Protein AF-A0A7S4CRD7-F1 (afdb_monomer_lite)

Sequence (102 aa):
LSFAARGFLPLQVRKMVGFVVAVMRGRLPPDLLPRLLADDCMADVPAAPPSFAYLSDCYFDRFEKTNQLQIRPRGRQGFPRGITSPQAQHALQGFAAAIHEH

pLDDT: mean 79.07, std 18.01, range [39.94, 96.69]

InterPro domains:
  IPR001406 Pseudouridine synthase I, TruA [PTHR11142] (3-67)
  IPR020095 Pseudouridine synthase I, TruA, C-terminal [G3DSA:3.30.70.660] (1-95)
  IPR020097 Pseudouridine synthase I, TruA, alpha/beta domain [PF01416] (2-61)
  IPR020103 Pseudouridine synthase, catalytic domain superfamily [SSF55120] (2-66)

Foldseek 3Di:
DDDDDPDDDVLRVQLVVQQVVCCVVVNDPPVVVVCVVVVVDDDDGDGHDPVPDDDDDDDCPVVCVVQVHDPDDPPPDDDDPDDPDPSVVVVVVVVVVVVVVD

Secondary structure (DSSP, 8-state):
-----S---TTHHHHHHHHHHHHHTTSS-TTHHHHHHTTS----PPPPPGGG--------HHHHHHHT-------SS----S---HHHHHHHHHHHHHHHT-

Structure (mmCIF, N/CA/C/O backbone):
data_AF-A0A7S4CRD7-F1
#
_entry.id   AF-A0A7S4CRD7-F1
#
loop_
_atom_site.group_PDB
_atom_site.id
_atom_site.type_symbol
_atom_site.label_atom_id
_atom_site.label_alt_id
_atom_site.label_comp_id
_atom_site.label_asym_id
_atom_site.label_entity_id
_atom_site.label_seq_id
_atom_site.pdbx_PDB_ins_code
_atom_site.Cartn_x
_atom_site.Cartn_y
_atom_site.Cartn_z
_atom_site.occupancy
_atom_site.B_iso_or_equiv
_atom_site.auth_seq_id
_atom_site.auth_comp_id
_atom_site.auth_asym_id
_atom_site.auth_atom_id
_atom_site.pdbx_PDB_model_num
ATOM 1 N N . LEU A 1 1 ? -9.605 -2.097 -4.813 1.00 86.94 1 LEU A N 1
ATOM 2 C CA . LEU A 1 1 ? -8.680 -0.942 -4.792 1.00 86.94 1 LEU A CA 1
ATOM 3 C C . LEU A 1 1 ? -7.437 -1.313 -5.578 1.00 86.94 1 LEU A C 1
ATOM 5 O O . LEU A 1 1 ? -6.939 -2.414 -5.382 1.00 86.94 1 LEU A O 1
ATOM 9 N N . SER A 1 2 ? -6.963 -0.421 -6.439 1.00 91.38 2 SER A N 1
ATOM 10 C CA . SER A 1 2 ? -5.705 -0.553 -7.179 1.00 91.38 2 SER A CA 1
ATOM 11 C C . SER A 1 2 ? -4.820 0.652 -6.865 1.00 91.38 2 SER A C 1
ATOM 13 O O . SER A 1 2 ? -5.324 1.769 -6.759 1.00 91.38 2 SER A O 1
ATOM 15 N N . PHE A 1 3 ? -3.517 0.429 -6.716 1.00 93.25 3 PHE A N 1
ATOM 16 C CA . PHE A 1 3 ? -2.531 1.478 -6.461 1.00 93.25 3 PHE A CA 1
ATOM 17 C C . PHE A 1 3 ? -1.447 1.397 -7.532 1.00 93.25 3 PHE A C 1
ATOM 19 O O . PHE A 1 3 ? -0.948 0.310 -7.809 1.00 93.25 3 PHE A O 1
ATOM 26 N N . ALA A 1 4 ? -1.067 2.538 -8.099 1.00 93.31 4 ALA A N 1
ATOM 27 C CA . ALA A 1 4 ? 0.031 2.646 -9.051 1.00 93.31 4 ALA A CA 1
ATOM 28 C C . ALA A 1 4 ? 0.993 3.736 -8.573 1.00 93.31 4 ALA A C 1
ATOM 30 O O . ALA A 1 4 ? 0.575 4.853 -8.273 1.00 93.31 4 ALA A O 1
ATOM 31 N N . ALA A 1 5 ? 2.275 3.400 -8.474 1.00 93.88 5 ALA A N 1
ATOM 32 C CA . ALA A 1 5 ? 3.331 4.312 -8.052 1.00 93.88 5 ALA A CA 1
ATOM 33 C C . ALA A 1 5 ? 4.674 3.859 -8.636 1.00 93.88 5 ALA A C 1
ATOM 35 O O . ALA A 1 5 ? 4.808 2.735 -9.114 1.00 93.88 5 ALA A O 1
ATOM 36 N N . ARG A 1 6 ? 5.691 4.726 -8.557 1.00 91.25 6 ARG A N 1
ATOM 37 C CA . ARG A 1 6 ? 7.075 4.368 -8.922 1.00 91.25 6 ARG A CA 1
ATOM 38 C C . ARG A 1 6 ? 7.718 3.389 -7.936 1.00 91.25 6 ARG A C 1
ATOM 40 O O . ARG A 1 6 ? 8.677 2.717 -8.286 1.00 91.25 6 ARG A O 1
ATOM 47 N N . GLY A 1 7 ? 7.204 3.340 -6.713 1.00 92.56 7 GLY A N 1
ATOM 48 C CA . GLY A 1 7 ? 7.664 2.464 -5.650 1.00 92.56 7 GLY A CA 1
ATOM 49 C C . GLY A 1 7 ? 6.782 2.627 -4.420 1.00 92.56 7 GLY A C 1
ATOM 50 O O . GLY A 1 7 ? 6.035 3.601 -4.308 1.00 92.56 7 GLY A O 1
ATOM 51 N N . PHE A 1 8 ? 6.877 1.664 -3.510 1.00 93.88 8 PHE A N 1
ATOM 52 C CA . PHE A 1 8 ? 6.172 1.679 -2.235 1.00 93.88 8 PHE A CA 1
ATOM 53 C C . PHE A 1 8 ? 7.149 1.379 -1.104 1.00 93.88 8 PHE A C 1
ATOM 55 O O . PHE A 1 8 ? 8.029 0.530 -1.246 1.00 93.88 8 PHE A O 1
ATOM 62 N N . LEU A 1 9 ? 6.957 2.043 0.032 1.00 93.88 9 LEU A N 1
ATOM 63 C CA . LEU A 1 9 ? 7.634 1.692 1.275 1.00 93.88 9 LEU A CA 1
ATOM 64 C C . LEU A 1 9 ? 7.051 0.388 1.853 1.00 93.88 9 LEU A C 1
ATOM 66 O O . LEU A 1 9 ? 5.888 0.049 1.582 1.00 93.88 9 LEU A O 1
ATOM 70 N N . PRO A 1 10 ? 7.810 -0.338 2.696 1.00 92.94 10 PRO A N 1
ATOM 71 C CA . PRO A 1 10 ? 7.302 -1.513 3.391 1.00 92.94 10 PRO A CA 1
ATOM 72 C C . PRO A 1 10 ? 5.985 -1.218 4.115 1.00 92.94 10 PRO A C 1
ATOM 74 O O . PRO A 1 10 ? 5.847 -0.219 4.816 1.00 92.94 10 PRO A O 1
ATOM 77 N N . LEU A 1 11 ? 4.997 -2.098 3.931 1.00 92.62 11 LEU A N 1
ATOM 78 C CA . LEU A 1 11 ? 3.644 -1.992 4.496 1.00 92.62 11 LEU A CA 1
ATOM 79 C C . LEU A 1 11 ? 2.817 -0.769 4.060 1.00 92.62 11 LEU A C 1
ATOM 81 O O . LEU A 1 11 ? 1.650 -0.709 4.445 1.00 92.62 11 LEU A O 1
ATOM 85 N N . GLN A 1 12 ? 3.333 0.154 3.241 1.00 93.31 12 GLN A N 1
ATOM 86 C CA . GLN A 1 12 ? 2.661 1.421 2.916 1.00 93.31 12 GLN A CA 1
ATOM 87 C C . GLN A 1 12 ? 1.244 1.210 2.379 1.00 93.31 12 GLN A C 1
ATOM 89 O O . GLN A 1 12 ? 0.283 1.696 2.969 1.00 93.31 12 GLN A O 1
ATOM 94 N N . VAL A 1 13 ? 1.095 0.409 1.321 1.00 94.88 13 VAL A N 1
ATOM 95 C CA . VAL A 1 13 ? -0.218 0.107 0.725 1.00 94.88 13 VAL A CA 1
ATOM 96 C C . VAL A 1 13 ? -1.157 -0.534 1.750 1.00 94.88 13 VAL A C 1
ATOM 98 O O . VAL A 1 13 ? -2.334 -0.190 1.834 1.00 94.88 13 VAL A O 1
ATOM 101 N N . ARG A 1 14 ? -0.637 -1.438 2.585 1.00 95.00 14 ARG A N 1
ATOM 102 C CA . ARG A 1 14 ? -1.433 -2.146 3.597 1.00 95.00 14 ARG A CA 1
ATOM 103 C C . ARG A 1 14 ? -1.899 -1.211 4.714 1.00 95.00 14 ARG A C 1
ATOM 105 O O . ARG A 1 14 ? -3.038 -1.352 5.155 1.00 95.00 14 ARG A O 1
ATOM 112 N N . LYS A 1 15 ? -1.060 -0.262 5.142 1.00 94.69 15 LYS A N 1
ATOM 113 C CA . LYS A 1 15 ? -1.424 0.788 6.106 1.00 94.69 15 LYS A CA 1
ATOM 114 C C . LYS A 1 15 ? -2.421 1.777 5.507 1.00 94.69 15 LYS A C 1
ATOM 116 O O . LYS A 1 15 ? -3.392 2.109 6.172 1.00 94.69 15 LYS A O 1
ATOM 121 N N . MET A 1 16 ? -2.257 2.173 4.243 1.00 94.94 16 MET A N 1
ATOM 122 C CA . MET A 1 16 ? -3.232 3.028 3.549 1.00 94.94 16 MET A CA 1
ATOM 123 C C . MET A 1 16 ? -4.618 2.372 3.487 1.00 94.94 16 MET A C 1
ATOM 125 O O . MET A 1 16 ? -5.614 2.994 3.848 1.00 94.94 16 MET A O 1
ATOM 129 N N . VAL A 1 17 ? -4.694 1.097 3.089 1.00 95.69 17 VAL A N 1
ATOM 130 C CA . VAL A 1 17 ? -5.969 0.360 3.053 1.00 95.69 17 VAL A CA 1
ATOM 131 C C . VAL A 1 17 ? -6.559 0.201 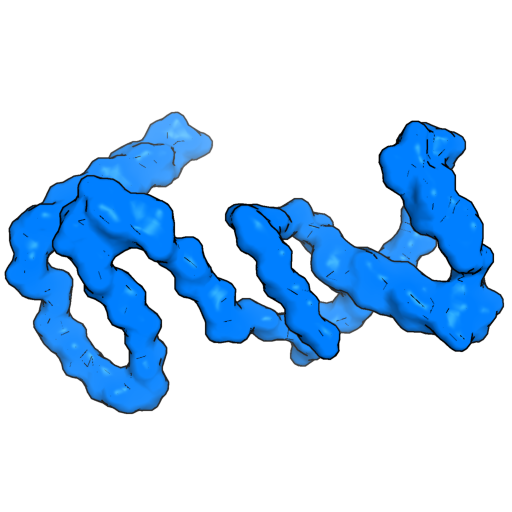4.455 1.00 95.69 17 VAL A C 1
ATOM 133 O O . VAL A 1 17 ? -7.751 0.438 4.647 1.00 95.69 17 VAL A O 1
ATOM 136 N N . GLY A 1 18 ? -5.746 -0.186 5.440 1.00 95.19 18 GLY A N 1
ATOM 137 C CA . GLY A 1 18 ? -6.223 -0.372 6.809 1.00 95.19 18 GLY A CA 1
ATOM 138 C C . GLY A 1 18 ? -6.705 0.927 7.460 1.00 95.19 18 GLY A C 1
ATOM 139 O O . GLY A 1 18 ? -7.744 0.909 8.118 1.00 95.19 18 GLY A O 1
ATOM 140 N N . PHE A 1 19 ? -6.041 2.056 7.193 1.00 95.25 19 PHE A N 1
ATOM 141 C CA . PHE A 1 19 ? -6.494 3.388 7.600 1.00 95.25 19 PHE A CA 1
ATOM 142 C C . PHE A 1 19 ? -7.897 3.691 7.072 1.00 95.25 19 PHE A C 1
ATOM 144 O O . PHE A 1 19 ? -8.800 3.985 7.851 1.00 95.25 19 PHE A O 1
ATOM 151 N N . VAL A 1 20 ? -8.099 3.564 5.755 1.00 95.12 20 VAL A N 1
ATOM 152 C CA . VAL A 1 20 ? -9.390 3.858 5.115 1.00 95.12 20 VAL A CA 1
ATOM 153 C C . VAL A 1 20 ? -10.496 2.989 5.710 1.00 95.12 20 VAL A C 1
ATOM 155 O O . VAL A 1 20 ? -11.549 3.500 6.085 1.00 95.12 20 VAL A O 1
ATOM 158 N N . VAL A 1 21 ? -10.249 1.686 5.876 1.00 95.44 21 VAL A N 1
ATOM 159 C CA . VAL A 1 21 ? -11.222 0.767 6.486 1.00 95.44 21 VAL A CA 1
ATOM 160 C C . VAL A 1 21 ? -11.526 1.148 7.938 1.00 95.44 21 VAL A C 1
ATOM 162 O O . VAL A 1 21 ? -12.681 1.072 8.358 1.00 95.44 21 VAL A O 1
ATOM 165 N N . ALA A 1 22 ? -10.523 1.561 8.713 1.00 95.88 22 ALA A N 1
ATOM 166 C CA . ALA A 1 22 ? -10.715 1.993 10.093 1.00 95.88 22 ALA A CA 1
ATOM 167 C C . ALA A 1 22 ? -11.545 3.284 10.186 1.00 95.88 22 ALA A C 1
ATOM 169 O O . ALA A 1 22 ? -12.454 3.346 11.014 1.00 95.88 22 ALA A O 1
ATOM 170 N N . VAL A 1 23 ? -11.304 4.264 9.311 1.00 95.56 23 VAL A N 1
ATOM 171 C CA . VAL A 1 23 ? -12.117 5.490 9.226 1.00 95.56 23 VAL A CA 1
ATOM 172 C C . VAL A 1 23 ? -13.556 5.164 8.829 1.00 95.56 23 VAL A C 1
ATOM 174 O O . VAL A 1 23 ? -14.488 5.572 9.516 1.00 95.56 23 VAL A O 1
ATOM 177 N N . MET A 1 24 ? -13.759 4.348 7.789 1.00 96.06 24 MET A N 1
ATOM 178 C CA . MET A 1 24 ? -15.101 3.939 7.342 1.00 96.06 24 MET A CA 1
ATOM 179 C C . MET A 1 24 ? -15.898 3.191 8.419 1.00 96.06 24 MET A C 1
ATOM 181 O O . MET A 1 24 ? -17.124 3.228 8.423 1.00 96.06 24 MET A O 1
ATOM 185 N N . ARG A 1 25 ? -15.211 2.506 9.338 1.00 96.69 25 ARG A N 1
ATOM 186 C CA . ARG A 1 25 ? -15.822 1.805 10.478 1.00 96.69 25 ARG A CA 1
ATOM 187 C C . ARG A 1 25 ? -15.984 2.686 11.722 1.00 96.69 25 ARG A C 1
ATOM 189 O O . ARG A 1 25 ? -16.335 2.158 12.775 1.00 96.69 25 ARG A O 1
ATOM 196 N N . GLY A 1 26 ? -15.673 3.980 11.637 1.00 95.50 26 GLY A N 1
ATOM 197 C CA . GLY A 1 26 ? -15.722 4.907 12.770 1.00 95.50 26 GLY A CA 1
ATOM 198 C C . GLY A 1 26 ? -14.693 4.606 13.866 1.00 95.50 26 GLY A C 1
ATOM 199 O O . GLY A 1 26 ? -14.905 4.966 15.018 1.00 95.50 26 GLY A O 1
ATOM 200 N N . ARG A 1 27 ? -13.599 3.899 13.543 1.00 95.31 27 ARG A N 1
ATOM 201 C CA . ARG A 1 27 ? -12.524 3.551 14.493 1.00 95.31 27 ARG A CA 1
ATOM 202 C C . ARG A 1 27 ? -11.375 4.554 14.507 1.00 95.31 27 ARG A C 1
ATOM 204 O O . ARG A 1 27 ? -10.640 4.590 15.486 1.00 95.31 27 ARG A O 1
ATOM 211 N N . LEU A 1 28 ? -11.213 5.339 13.443 1.00 94.31 28 LEU A N 1
ATOM 212 C CA . LEU A 1 28 ? -10.256 6.443 13.370 1.00 94.31 28 LEU A CA 1
ATOM 213 C C . LEU A 1 28 ? -10.957 7.713 12.873 1.00 94.31 28 LEU A C 1
ATOM 215 O O . LEU A 1 28 ? -11.872 7.606 12.051 1.00 94.31 28 LEU A O 1
ATOM 219 N N . PRO A 1 29 ? -10.533 8.904 13.333 1.00 94.00 29 PRO A N 1
ATOM 220 C CA . PRO A 1 29 ? -11.090 10.153 12.842 1.00 94.00 29 PRO A CA 1
ATOM 221 C C . PRO A 1 29 ? -10.606 10.437 11.408 1.00 94.00 29 PRO A C 1
ATOM 223 O O . PRO A 1 29 ? -9.432 10.204 11.105 1.00 94.00 29 PRO A O 1
ATOM 226 N N . PRO A 1 30 ? -11.471 10.962 10.522 1.00 92.44 30 PRO A N 1
ATOM 227 C CA . PRO A 1 30 ? -11.100 11.268 9.138 1.00 92.44 30 PRO A CA 1
ATOM 228 C C . PRO A 1 30 ? -9.999 12.337 9.047 1.00 92.44 30 PRO A C 1
ATOM 230 O O . PRO A 1 30 ? -9.116 12.243 8.194 1.00 92.44 30 PRO A O 1
ATOM 233 N N . ASP A 1 31 ? -9.980 13.283 9.987 1.00 93.00 31 ASP A N 1
ATOM 234 C CA . ASP A 1 31 ? -9.009 14.387 10.042 1.00 93.00 31 ASP A CA 1
ATOM 235 C C . ASP A 1 31 ? -7.614 13.945 10.514 1.00 93.00 31 ASP A C 1
ATOM 237 O O . ASP A 1 31 ? -6.680 14.747 10.580 1.00 93.00 31 ASP A O 1
ATOM 241 N N . LEU A 1 32 ? -7.440 12.662 10.847 1.00 92.19 32 LEU A N 1
ATOM 242 C CA . LEU A 1 32 ? -6.144 12.113 11.231 1.00 92.19 32 LEU A CA 1
ATOM 243 C C . LEU A 1 32 ? -5.168 12.064 10.050 1.00 92.19 32 LEU A C 1
ATOM 245 O O . LEU A 1 32 ? -3.976 12.264 10.253 1.00 92.19 32 LEU A O 1
ATOM 249 N N . LEU A 1 33 ? -5.642 11.817 8.823 1.00 91.81 33 LEU A N 1
ATOM 250 C CA . LEU A 1 33 ? -4.751 11.658 7.668 1.00 91.81 33 LEU A CA 1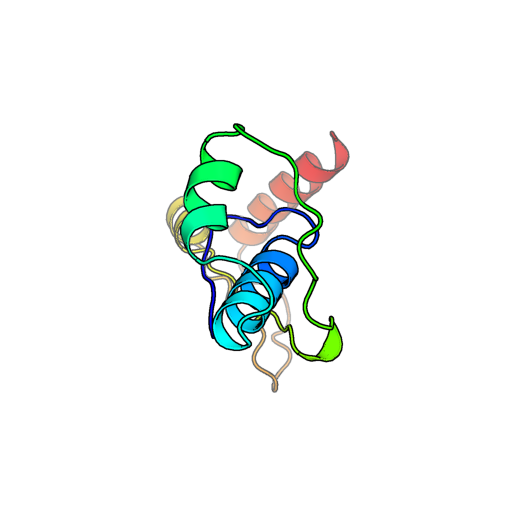
ATOM 251 C C . LEU A 1 33 ? -3.954 12.934 7.346 1.00 91.81 33 LEU A C 1
ATOM 253 O O . LEU A 1 33 ? -2.736 12.824 7.224 1.00 91.81 33 LEU A O 1
ATOM 257 N N . PRO A 1 34 ? -4.568 14.132 7.252 1.00 92.88 34 PRO A N 1
ATOM 258 C CA . PRO A 1 34 ? -3.816 15.373 7.073 1.00 92.88 34 PRO A CA 1
ATOM 259 C C . PRO A 1 34 ? -2.745 15.585 8.147 1.00 92.88 34 PRO A C 1
ATOM 261 O O . PRO A 1 34 ? -1.627 15.965 7.822 1.00 92.88 34 PRO A O 1
ATOM 264 N N . ARG A 1 35 ? -3.057 15.267 9.410 1.00 92.19 35 ARG A N 1
ATOM 265 C CA . ARG A 1 35 ? -2.125 15.413 10.540 1.00 92.19 35 ARG A CA 1
ATOM 266 C C . ARG A 1 35 ? -0.947 14.442 10.456 1.00 92.19 35 ARG A C 1
ATOM 268 O O . ARG A 1 35 ? 0.183 14.832 10.718 1.00 92.19 35 ARG A O 1
ATOM 275 N N . LEU A 1 36 ? -1.199 13.199 10.040 1.00 90.69 36 LEU A N 1
ATOM 276 C CA . LEU A 1 36 ? -0.146 12.206 9.803 1.00 90.69 36 LEU A CA 1
ATOM 277 C C . LEU A 1 36 ? 0.773 12.596 8.641 1.00 90.69 36 LEU A C 1
ATOM 279 O O . LEU A 1 36 ? 1.958 12.293 8.673 1.00 90.69 36 LEU A O 1
ATOM 283 N N . LEU A 1 37 ? 0.233 13.242 7.605 1.00 90.75 37 LEU A N 1
ATOM 284 C CA . LEU A 1 37 ? 1.018 13.702 6.456 1.00 90.75 37 LEU A CA 1
ATOM 285 C C . LEU A 1 37 ? 1.803 14.986 6.746 1.00 90.75 37 LEU A C 1
ATOM 287 O O . LEU A 1 37 ? 2.825 15.216 6.106 1.00 90.75 37 LEU A O 1
ATOM 291 N N . ALA A 1 38 ? 1.329 15.804 7.685 1.00 92.44 38 ALA A N 1
ATOM 292 C CA . ALA A 1 38 ? 2.014 17.006 8.152 1.00 92.44 38 ALA A CA 1
ATOM 293 C C . ALA A 1 38 ? 3.158 16.713 9.142 1.00 92.44 38 ALA A C 1
ATOM 295 O O . ALA A 1 38 ? 3.833 17.643 9.566 1.00 92.44 38 ALA A O 1
ATOM 296 N N . ASP A 1 39 ? 3.380 15.441 9.503 1.00 81.06 39 ASP A N 1
ATOM 297 C CA . ASP A 1 39 ? 4.318 15.015 10.556 1.00 81.06 39 ASP A CA 1
ATOM 298 C C . ASP A 1 39 ? 3.987 15.598 11.949 1.00 81.06 39 ASP A C 1
ATOM 300 O O . ASP A 1 39 ? 4.803 15.585 12.870 1.00 81.06 39 ASP A O 1
ATOM 304 N N . ASP A 1 40 ? 2.743 16.056 12.140 1.00 78.75 40 ASP A N 1
ATOM 305 C CA . ASP A 1 40 ? 2.261 16.638 13.398 1.00 78.75 40 ASP A CA 1
ATOM 306 C C . ASP A 1 40 ? 2.03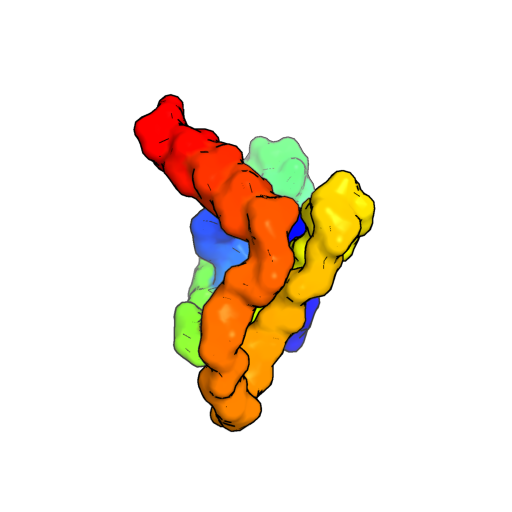9 15.576 14.488 1.00 78.75 40 ASP A C 1
ATOM 308 O O . ASP A 1 40 ? 1.882 15.900 15.670 1.00 78.75 40 ASP A O 1
ATOM 312 N N . CYS A 1 41 ? 1.946 14.296 14.111 1.00 83.62 41 CYS A N 1
ATOM 313 C CA . CYS A 1 41 ? 1.786 13.195 15.053 1.00 83.62 41 CYS A CA 1
ATOM 314 C C . CYS A 1 41 ? 2.210 11.835 14.480 1.00 83.62 41 CYS A C 1
ATOM 316 O O . CYS A 1 41 ? 2.190 11.601 13.276 1.00 83.62 41 CYS A O 1
ATOM 318 N N . MET A 1 42 ? 2.504 10.897 15.385 1.00 82.06 42 MET A N 1
ATOM 319 C CA . MET A 1 42 ? 2.652 9.474 15.079 1.00 82.06 42 MET A CA 1
ATOM 320 C C . MET A 1 42 ? 1.418 8.726 15.581 1.00 82.06 42 MET A C 1
ATOM 322 O O . MET A 1 42 ? 1.064 8.829 16.756 1.00 82.06 42 MET A O 1
ATOM 326 N N . ALA A 1 43 ? 0.768 7.959 14.707 1.00 83.75 43 ALA A N 1
ATOM 327 C CA . ALA A 1 43 ? -0.336 7.082 15.085 1.00 83.75 43 ALA A CA 1
ATOM 328 C C . ALA A 1 43 ? -0.075 5.651 14.620 1.00 83.75 43 ALA A C 1
ATOM 330 O O . ALA A 1 43 ? 0.443 5.420 13.523 1.00 83.75 43 ALA A O 1
ATOM 331 N N . ASP A 1 44 ? -0.486 4.686 15.441 1.00 86.69 44 ASP A N 1
ATOM 332 C CA . ASP A 1 44 ? -0.488 3.291 15.028 1.00 86.69 44 ASP A CA 1
ATOM 333 C C . ASP A 1 44 ? -1.682 3.036 14.102 1.00 86.69 44 ASP A C 1
ATOM 335 O O . ASP A 1 44 ? -2.844 2.998 14.514 1.00 86.69 44 ASP A O 1
ATOM 339 N N . VAL A 1 45 ? -1.386 2.943 12.808 1.00 89.69 45 VAL A N 1
ATOM 340 C CA . VAL A 1 45 ? -2.380 2.711 11.765 1.00 89.69 45 VAL A CA 1
ATOM 341 C C . VAL A 1 45 ? -2.469 1.210 11.497 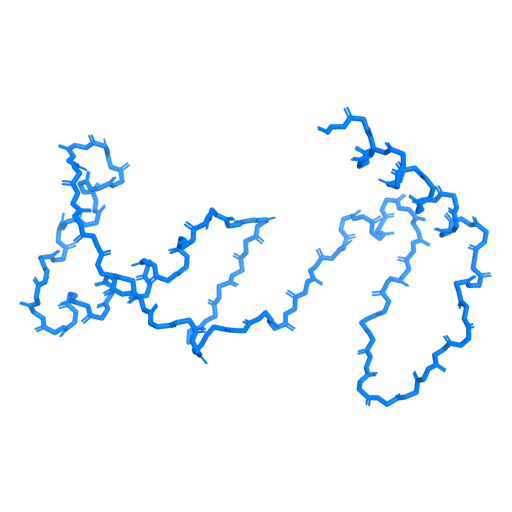1.00 89.69 45 VAL A C 1
ATOM 343 O O . VAL A 1 45 ? -1.456 0.603 11.127 1.00 89.69 45 VAL A O 1
ATOM 346 N N . PRO A 1 46 ? -3.669 0.605 11.594 1.00 92.56 46 PRO A N 1
ATOM 347 C CA . PRO A 1 46 ? -3.829 -0.817 11.338 1.00 92.56 46 PRO A CA 1
ATOM 348 C C . PRO A 1 46 ? -3.426 -1.147 9.899 1.00 92.56 46 PRO A C 1
ATOM 350 O O . PRO A 1 46 ? -3.767 -0.431 8.958 1.00 92.56 46 PRO A O 1
ATOM 353 N N . ALA A 1 47 ? -2.720 -2.260 9.711 1.00 93.69 47 ALA A N 1
ATOM 354 C CA . ALA A 1 47 ? -2.377 -2.768 8.390 1.00 93.69 47 ALA A CA 1
ATOM 355 C C . ALA A 1 47 ? -3.398 -3.817 7.934 1.00 93.69 47 ALA A C 1
ATOM 357 O O . ALA A 1 47 ? -3.722 -4.748 8.672 1.00 93.69 47 ALA A O 1
ATOM 358 N N . ALA A 1 48 ? -3.860 -3.717 6.687 1.00 94.25 48 ALA A N 1
ATOM 359 C CA . ALA A 1 48 ? -4.678 -4.761 6.075 1.00 94.25 48 ALA A CA 1
ATOM 360 C C . ALA A 1 48 ? -3.920 -6.110 6.029 1.00 94.25 48 ALA A C 1
ATOM 362 O O . ALA A 1 48 ? -2.686 -6.105 5.943 1.00 94.25 48 ALA A O 1
ATOM 363 N N . PRO A 1 49 ? -4.598 -7.273 6.055 1.00 93.25 49 PRO A N 1
ATOM 364 C CA . PRO A 1 49 ? -3.936 -8.575 5.936 1.00 93.25 49 PRO A CA 1
ATOM 365 C C . PRO A 1 49 ? -3.175 -8.723 4.602 1.00 93.25 49 PRO A C 1
ATOM 367 O O . PRO A 1 49 ? -3.618 -8.183 3.587 1.00 93.25 49 PRO A O 1
ATOM 370 N N . PRO A 1 50 ? -2.040 -9.448 4.568 1.00 88.31 50 PRO A N 1
ATOM 371 C CA . PRO A 1 50 ? -1.214 -9.562 3.363 1.00 88.31 50 PRO A CA 1
ATOM 372 C C . PRO A 1 50 ? -1.872 -10.408 2.268 1.00 88.31 50 PRO A C 1
ATOM 374 O O . PRO A 1 50 ? -1.609 -10.191 1.092 1.00 88.31 50 PRO A O 1
ATOM 377 N N . SER A 1 51 ? -2.757 -11.333 2.648 1.00 91.00 51 SER A N 1
ATOM 378 C CA . SER A 1 51 ? -3.429 -12.291 1.761 1.00 91.00 51 SER A CA 1
ATOM 379 C C . SER A 1 51 ? -4.274 -11.655 0.655 1.00 91.00 51 SER A C 1
ATOM 381 O O . SER A 1 51 ? -4.656 -12.342 -0.285 1.00 91.00 51 SER A O 1
ATOM 383 N N . PHE A 1 52 ? -4.584 -10.361 0.762 1.00 82.56 52 PHE A N 1
ATOM 384 C CA . PHE A 1 52 ? -5.429 -9.636 -0.189 1.00 82.56 52 PHE A CA 1
ATOM 385 C C . PHE A 1 52 ? -4.645 -8.699 -1.114 1.00 82.56 52 PHE A C 1
ATOM 387 O O . PHE A 1 52 ? -5.249 -8.021 -1.944 1.00 82.56 52 PHE A O 1
ATOM 394 N N . ALA A 1 53 ? -3.319 -8.635 -0.972 1.00 88.50 53 ALA A N 1
ATOM 395 C CA . ALA A 1 53 ? -2.463 -7.822 -1.824 1.00 88.50 53 ALA A CA 1
ATOM 396 C C . ALA A 1 53 ? -1.784 -8.700 -2.878 1.00 88.50 53 ALA A C 1
ATOM 398 O O . ALA A 1 53 ? -1.118 -9.680 -2.550 1.00 88.50 53 ALA A O 1
ATOM 399 N N . TYR A 1 54 ? -1.920 -8.314 -4.142 1.00 91.44 54 TYR A N 1
ATOM 400 C CA . TYR A 1 54 ? -1.166 -8.891 -5.245 1.00 91.44 54 TYR A CA 1
ATOM 401 C C . TYR A 1 54 ? -0.637 -7.769 -6.134 1.00 91.44 54 TYR A C 1
ATOM 403 O O . TYR A 1 54 ? -1.232 -6.695 -6.231 1.00 91.44 54 TYR A O 1
ATOM 411 N N . LEU A 1 55 ? 0.505 -8.021 -6.762 1.00 91.38 55 LEU A N 1
ATOM 412 C CA . LEU A 1 55 ? 1.062 -7.153 -7.786 1.00 91.38 55 LEU A CA 1
ATOM 413 C C . LEU A 1 55 ? 0.374 -7.496 -9.108 1.00 91.38 55 LEU A C 1
ATOM 415 O O . LEU A 1 55 ? 0.505 -8.628 -9.572 1.00 91.38 55 LEU A O 1
ATOM 419 N N . SER A 1 56 ? -0.399 -6.562 -9.667 1.00 91.19 56 SER A N 1
ATOM 420 C CA . SER A 1 56 ? -1.085 -6.790 -10.944 1.00 91.19 56 SER A CA 1
ATOM 421 C C . SER A 1 56 ? -0.127 -6.620 -12.119 1.00 91.19 56 SER A C 1
ATOM 423 O O . SER A 1 56 ? 0.011 -7.528 -12.930 1.00 91.19 56 SER A O 1
ATOM 425 N N . ASP A 1 57 ? 0.577 -5.486 -12.159 1.00 89.06 57 ASP A N 1
ATOM 426 C CA . ASP A 1 57 ? 1.379 -5.057 -13.298 1.00 89.06 57 ASP A CA 1
ATOM 427 C C . ASP A 1 57 ? 2.644 -4.325 -12.845 1.00 89.06 57 ASP A C 1
ATOM 429 O O . ASP A 1 57 ? 2.675 -3.671 -11.798 1.00 89.06 57 ASP A O 1
ATOM 433 N N . CYS A 1 58 ? 3.675 -4.400 -13.685 1.00 88.50 58 CYS A N 1
ATOM 434 C CA . CYS A 1 58 ? 4.884 -3.593 -13.580 1.00 88.50 58 CYS A CA 1
ATOM 435 C C . CYS A 1 58 ? 5.073 -2.810 -14.877 1.00 88.50 58 CYS A C 1
ATOM 437 O O . CYS A 1 58 ? 5.043 -3.393 -15.960 1.00 88.50 58 CYS A O 1
ATOM 439 N N . TYR A 1 59 ? 5.315 -1.507 -14.759 1.00 86.56 59 TYR A N 1
ATOM 440 C CA . TYR A 1 59 ? 5.477 -0.613 -15.902 1.00 86.56 59 TYR A CA 1
ATOM 441 C C . TYR A 1 59 ? 6.954 -0.298 -16.131 1.00 86.56 59 TYR A C 1
ATOM 443 O O . TYR A 1 59 ? 7.628 0.235 -15.247 1.00 86.56 59 TYR A O 1
ATOM 451 N N . PHE A 1 60 ? 7.441 -0.599 -17.335 1.00 87.44 60 PHE A N 1
ATOM 452 C CA . PHE A 1 60 ? 8.827 -0.363 -17.745 1.00 87.44 60 PHE A CA 1
ATOM 453 C C . PHE A 1 60 ? 8.945 0.622 -18.915 1.00 87.44 60 PHE A C 1
ATOM 455 O O . PHE A 1 60 ? 10.036 0.776 -19.456 1.00 87.44 60 PHE A O 1
ATOM 462 N N . ASP A 1 61 ? 7.879 1.354 -19.264 1.00 85.75 61 ASP A N 1
ATOM 463 C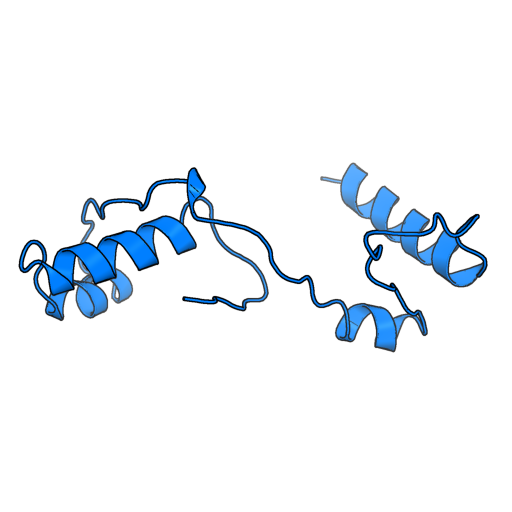 CA . ASP A 1 61 ? 7.806 2.189 -20.476 1.00 85.75 61 ASP A CA 1
ATOM 464 C C . ASP A 1 61 ? 9.014 3.116 -20.661 1.00 85.75 61 ASP A C 1
ATOM 466 O O . ASP A 1 61 ? 9.534 3.277 -21.763 1.00 85.75 61 ASP A O 1
ATOM 470 N N . ARG A 1 62 ? 9.477 3.754 -19.575 1.00 84.50 62 ARG A N 1
ATOM 471 C CA . ARG A 1 62 ? 10.641 4.652 -19.626 1.00 84.50 62 ARG A CA 1
ATOM 472 C C . ARG A 1 62 ? 11.918 3.887 -19.967 1.00 84.50 62 ARG A C 1
ATOM 474 O O . ARG A 1 62 ? 12.702 4.356 -20.782 1.00 84.50 62 ARG A O 1
ATOM 481 N N . PHE A 1 63 ? 12.125 2.735 -19.340 1.00 84.62 63 PHE A N 1
ATOM 482 C CA . PHE A 1 63 ? 13.295 1.896 -19.572 1.00 84.62 63 PHE A CA 1
ATOM 483 C C . PHE A 1 63 ? 13.274 1.293 -20.980 1.00 84.62 63 PHE A C 1
ATOM 485 O O . PHE A 1 63 ? 14.281 1.330 -21.684 1.00 84.62 63 PHE A O 1
ATOM 492 N N . GLU A 1 64 ? 12.119 0.798 -21.410 1.00 88.38 64 GLU A N 1
ATOM 493 C CA . GLU A 1 64 ? 11.894 0.237 -22.741 1.00 88.38 64 GLU A CA 1
ATOM 494 C C . GLU A 1 64 ? 12.169 1.254 -23.845 1.00 88.38 64 GLU A C 1
ATOM 496 O O . GLU A 1 64 ? 12.932 0.968 -24.767 1.00 88.38 64 GLU A O 1
ATOM 501 N N . LYS A 1 65 ? 11.627 2.472 -23.713 1.00 86.75 65 LYS A N 1
ATOM 502 C CA . LYS A 1 65 ? 11.863 3.563 -24.669 1.00 86.75 65 LYS A CA 1
ATOM 503 C C . LYS A 1 65 ? 13.336 3.950 -24.749 1.00 86.75 65 LYS A C 1
ATOM 505 O O . LYS A 1 65 ? 13.854 4.096 -25.851 1.00 86.75 65 LYS A O 1
ATOM 510 N N . THR A 1 66 ? 14.011 4.093 -23.608 1.00 89.62 66 THR A N 1
ATOM 511 C CA . THR A 1 66 ? 15.434 4.469 -23.576 1.00 89.62 66 THR A CA 1
ATOM 512 C C . THR A 1 66 ? 16.321 3.417 -24.239 1.00 89.62 66 THR A C 1
ATOM 514 O O . THR A 1 66 ? 17.273 3.771 -24.925 1.00 89.62 66 THR A O 1
ATOM 517 N N . ASN A 1 67 ? 16.009 2.134 -24.058 1.00 86.44 67 ASN A N 1
ATOM 518 C CA . ASN A 1 67 ? 16.859 1.038 -24.525 1.00 86.44 67 ASN A CA 1
ATOM 519 C C . ASN A 1 67 ? 16.381 0.401 -25.839 1.00 86.44 67 ASN A C 1
ATOM 521 O O . ASN A 1 67 ? 17.011 -0.538 -26.312 1.00 86.44 67 ASN A O 1
ATOM 525 N N . GLN A 1 68 ? 15.286 0.895 -26.428 1.00 84.06 68 GLN A N 1
ATOM 526 C CA . GLN A 1 68 ? 14.648 0.320 -27.621 1.00 84.06 68 GLN A CA 1
ATOM 527 C C . GLN A 1 68 ? 14.290 -1.170 -27.440 1.00 84.06 68 GLN A C 1
ATOM 529 O O . GLN A 1 68 ? 14.471 -1.993 -28.337 1.00 84.06 68 GLN A O 1
ATOM 534 N N . LEU A 1 69 ? 13.776 -1.527 -26.258 1.00 82.38 69 LEU A N 1
ATOM 535 C CA . LEU A 1 69 ? 13.415 -2.901 -25.889 1.00 82.38 69 LEU A CA 1
ATOM 536 C C . LEU A 1 69 ? 11.901 -3.052 -25.693 1.00 82.38 69 LEU A C 1
ATOM 538 O O . LEU A 1 69 ? 11.222 -2.097 -25.338 1.00 82.38 69 LEU A O 1
ATOM 542 N N . GLN A 1 70 ? 11.386 -4.274 -25.863 1.00 74.88 70 GLN A N 1
ATOM 543 C CA . GLN A 1 70 ? 10.054 -4.671 -25.387 1.00 74.88 70 GLN A CA 1
ATOM 544 C C . GLN A 1 70 ? 10.196 -5.792 -24.357 1.00 74.88 70 GLN A C 1
ATOM 546 O O . GLN A 1 70 ? 10.501 -6.937 -24.710 1.00 74.88 70 GLN A O 1
ATOM 551 N N . ILE A 1 71 ? 9.948 -5.483 -23.086 1.00 72.44 71 ILE A N 1
ATOM 552 C CA . ILE A 1 71 ? 9.894 -6.457 -21.999 1.00 72.44 71 ILE A CA 1
ATOM 553 C C . ILE A 1 71 ? 8.454 -6.963 -21.937 1.00 72.44 71 ILE A C 1
ATOM 555 O O . ILE A 1 71 ? 7.616 -6.476 -21.182 1.00 72.44 71 ILE A O 1
ATOM 559 N N . ARG A 1 72 ? 8.130 -7.957 -22.770 1.00 59.78 72 ARG A N 1
ATOM 560 C CA . ARG A 1 72 ? 6.785 -8.542 -22.728 1.00 59.78 72 ARG A CA 1
ATOM 561 C C . ARG A 1 72 ? 6.535 -9.188 -21.359 1.00 59.78 72 ARG A C 1
ATOM 563 O O . ARG A 1 72 ? 7.382 -9.967 -20.906 1.00 59.78 72 ARG A O 1
ATOM 570 N N . PRO A 1 73 ? 5.376 -8.940 -20.721 1.00 55.75 73 PRO A N 1
ATOM 571 C CA . PRO A 1 73 ? 5.010 -9.670 -19.520 1.00 55.75 73 PRO A CA 1
ATOM 572 C C . PRO A 1 73 ? 4.948 -11.161 -19.859 1.00 55.75 73 PRO A C 1
ATOM 574 O O . PRO A 1 73 ? 4.408 -11.551 -20.898 1.00 55.75 73 PRO A O 1
ATOM 577 N N . ARG A 1 74 ? 5.534 -12.005 -19.000 1.00 49.59 74 ARG A N 1
ATOM 578 C CA . ARG A 1 74 ? 5.437 -13.467 -19.116 1.00 49.59 74 ARG A CA 1
ATOM 579 C C . ARG A 1 74 ? 3.964 -13.863 -18.975 1.00 49.59 74 ARG A C 1
ATOM 581 O O . ARG A 1 74 ? 3.473 -14.060 -17.868 1.00 49.59 74 ARG A O 1
ATOM 588 N N . GLY A 1 75 ? 3.251 -13.943 -20.096 1.00 45.69 75 GLY A N 1
ATOM 589 C CA . GLY A 1 75 ? 1.897 -14.478 -20.152 1.00 45.69 75 GLY A CA 1
ATOM 590 C C . GLY A 1 75 ? 1.882 -15.925 -19.658 1.00 45.69 75 GLY A C 1
ATOM 591 O O . GLY A 1 75 ? 2.818 -16.686 -19.891 1.00 45.69 75 GLY A O 1
ATOM 592 N N . ARG A 1 76 ? 0.809 -16.307 -18.963 1.00 44.78 76 ARG A N 1
ATOM 593 C CA . ARG A 1 76 ? 0.644 -17.589 -18.256 1.00 44.78 76 ARG A CA 1
ATOM 594 C C . ARG A 1 76 ? 0.625 -18.843 -19.157 1.00 44.78 76 ARG A C 1
ATOM 596 O O . ARG A 1 76 ? 0.380 -19.927 -18.645 1.00 44.78 76 ARG A O 1
ATOM 603 N N . GLN A 1 77 ? 0.902 -18.753 -20.458 1.00 42.34 77 GLN A N 1
ATOM 604 C CA . GLN A 1 77 ? 1.103 -19.915 -21.330 1.00 42.34 77 GLN A CA 1
ATOM 605 C C . GLN A 1 77 ? 2.139 -19.602 -22.416 1.00 42.34 77 GLN A C 1
ATOM 607 O O . GLN A 1 77 ? 1.971 -18.662 -23.185 1.00 42.34 77 GLN A O 1
ATOM 612 N N . GLY A 1 78 ? 3.192 -20.423 -22.477 1.00 39.94 78 GLY A N 1
ATOM 613 C CA . GLY A 1 78 ? 4.216 -20.392 -23.521 1.00 39.94 78 GLY A CA 1
ATOM 614 C C . GLY A 1 78 ? 5.538 -19.784 -23.057 1.00 39.94 78 GLY A C 1
ATOM 615 O O . GLY A 1 78 ? 5.698 -18.570 -23.017 1.00 39.94 78 GLY A O 1
ATOM 616 N N . PHE A 1 79 ? 6.510 -20.642 -22.743 1.00 41.69 79 PHE A N 1
ATOM 617 C CA . PHE A 1 79 ? 7.922 -20.266 -22.655 1.00 41.69 79 PHE A CA 1
ATOM 618 C C . PHE A 1 79 ? 8.380 -19.663 -23.997 1.00 41.69 79 PHE A C 1
ATOM 620 O O . PHE A 1 79 ? 8.411 -20.400 -24.986 1.00 41.69 79 PHE A O 1
ATOM 627 N N . PRO A 1 80 ? 8.827 -18.395 -24.070 1.00 45.16 80 PRO A N 1
ATOM 628 C CA . PRO A 1 80 ? 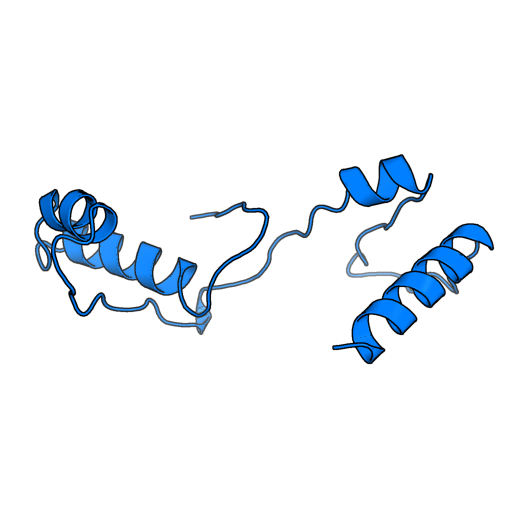9.674 -17.973 -25.168 1.00 45.16 80 PRO A CA 1
ATOM 629 C C . PRO A 1 80 ? 11.102 -18.417 -24.844 1.00 45.16 80 PRO A C 1
ATOM 631 O O . PRO A 1 80 ? 11.656 -18.099 -23.788 1.00 45.16 80 PRO A O 1
ATOM 634 N N . ARG A 1 81 ? 11.703 -19.178 -25.758 1.00 43.97 81 ARG A N 1
ATOM 635 C CA . ARG A 1 81 ? 13.139 -19.450 -25.740 1.00 43.97 81 ARG A CA 1
ATOM 636 C C . ARG A 1 81 ? 13.891 -18.130 -25.904 1.00 43.97 81 ARG A C 1
ATOM 638 O O . ARG A 1 81 ? 13.901 -17.575 -26.992 1.00 43.97 81 ARG A O 1
ATOM 645 N N . GLY A 1 82 ? 14.556 -17.698 -24.837 1.00 49.16 82 GLY A N 1
ATOM 646 C CA . GLY A 1 82 ? 15.680 -16.770 -24.905 1.00 49.16 82 GLY A CA 1
ATOM 647 C C . GLY A 1 82 ? 15.334 -15.301 -25.156 1.00 49.16 82 GLY A C 1
ATOM 648 O O . GLY A 1 82 ? 14.388 -14.934 -25.843 1.00 49.16 82 GLY A O 1
ATOM 649 N N . ILE A 1 83 ? 16.170 -14.449 -24.575 1.00 52.69 83 ILE A N 1
ATOM 650 C CA . ILE A 1 83 ? 16.296 -13.035 -24.910 1.00 52.69 83 ILE A CA 1
ATOM 651 C C . ILE A 1 83 ? 17.017 -12.993 -26.259 1.00 52.69 83 ILE A C 1
ATOM 653 O O . ILE A 1 83 ? 18.186 -13.359 -26.326 1.00 52.69 83 ILE A O 1
ATOM 657 N N . THR A 1 84 ? 16.324 -12.638 -27.340 1.00 53.03 84 THR A N 1
ATOM 658 C CA . THR A 1 84 ? 16.869 -12.768 -28.704 1.00 53.03 84 THR A CA 1
ATOM 659 C C . THR A 1 84 ? 17.609 -11.532 -29.211 1.00 53.03 84 THR A C 1
ATOM 661 O O . THR A 1 84 ? 18.193 -11.605 -30.289 1.00 53.03 84 THR A O 1
ATOM 664 N N . SER A 1 85 ? 17.618 -10.407 -28.480 1.00 56.84 85 SER A N 1
ATOM 665 C CA . SER A 1 85 ? 18.347 -9.208 -28.916 1.00 56.84 85 SER A CA 1
ATOM 666 C C . SER A 1 85 ? 19.676 -9.026 -28.156 1.00 56.84 85 SER A C 1
ATOM 668 O O . SER A 1 85 ? 19.687 -9.060 -26.921 1.00 56.84 85 SER A O 1
ATOM 670 N N . PRO A 1 86 ? 20.802 -8.785 -28.861 1.00 58.34 86 PRO A N 1
ATOM 671 C CA . PRO A 1 86 ? 22.103 -8.497 -28.241 1.00 58.34 86 PRO A CA 1
ATOM 672 C C . PRO A 1 86 ? 22.065 -7.270 -27.315 1.00 58.34 86 PRO A C 1
ATOM 674 O O . PRO A 1 86 ? 22.749 -7.214 -26.296 1.00 58.34 86 PRO A O 1
ATOM 677 N N . GLN A 1 87 ? 21.210 -6.294 -27.635 1.00 58.81 87 GLN A N 1
ATOM 678 C CA . GLN A 1 87 ? 21.013 -5.082 -26.834 1.00 58.81 87 GLN A CA 1
ATOM 679 C C . GLN A 1 87 ? 20.329 -5.373 -25.490 1.00 58.81 87 GLN A C 1
ATOM 681 O O . GLN A 1 87 ? 20.707 -4.796 -24.472 1.00 58.81 87 GLN A O 1
ATOM 686 N N . ALA A 1 88 ? 19.376 -6.311 -25.447 1.00 55.84 88 ALA A N 1
ATOM 687 C CA . ALA A 1 88 ? 18.731 -6.715 -24.199 1.00 55.84 88 ALA A CA 1
ATOM 688 C C . ALA A 1 88 ? 19.696 -7.457 -23.260 1.00 55.84 88 ALA A C 1
ATOM 690 O O . ALA A 1 88 ? 19.594 -7.316 -22.043 1.00 55.84 88 ALA A O 1
ATOM 691 N N . GLN A 1 89 ? 20.659 -8.205 -23.810 1.00 61.03 89 GLN A N 1
ATOM 692 C CA . GLN A 1 89 ? 21.703 -8.864 -23.018 1.00 61.03 89 GLN A CA 1
ATOM 693 C C . GLN A 1 89 ? 22.661 -7.845 -22.382 1.00 61.03 89 GLN A C 1
ATOM 695 O O . GLN A 1 89 ? 22.945 -7.950 -21.190 1.00 61.03 89 GLN A O 1
ATOM 700 N N . HIS A 1 90 ? 23.082 -6.819 -23.128 1.00 63.06 90 HIS A N 1
ATOM 701 C CA . HIS A 1 90 ? 23.914 -5.734 -22.592 1.00 63.06 90 HIS A CA 1
ATOM 702 C C . HIS A 1 90 ? 23.200 -4.908 -21.513 1.00 63.06 90 HIS A C 1
ATOM 704 O O . HIS A 1 90 ? 23.788 -4.613 -20.472 1.00 63.06 90 HIS A O 1
ATOM 710 N N . ALA A 1 91 ? 21.923 -4.572 -21.720 1.00 60.88 91 ALA A N 1
ATOM 711 C CA . ALA A 1 91 ? 21.139 -3.822 -20.737 1.00 60.88 91 ALA A CA 1
ATOM 712 C C . ALA A 1 91 ? 20.957 -4.602 -19.419 1.00 60.88 91 ALA A C 1
ATOM 714 O O . ALA A 1 91 ? 21.012 -4.019 -18.336 1.00 60.88 91 ALA A O 1
ATOM 715 N N . LEU A 1 92 ? 20.796 -5.928 -19.494 1.00 60.09 92 LEU A N 1
ATOM 716 C CA . LEU A 1 92 ? 20.715 -6.790 -18.313 1.00 60.09 92 LEU A CA 1
ATOM 717 C C . LEU A 1 92 ? 22.057 -6.973 -17.607 1.00 60.09 92 LEU A C 1
ATOM 719 O O . LEU A 1 92 ? 22.071 -7.044 -16.384 1.00 60.09 92 LEU A O 1
ATOM 723 N N . GLN A 1 93 ? 23.172 -7.019 -18.339 1.00 64.12 93 GLN A N 1
ATOM 724 C CA . GLN A 1 93 ? 24.504 -7.028 -17.727 1.00 64.12 93 GLN A CA 1
ATOM 725 C C . GLN A 1 93 ? 24.775 -5.727 -16.965 1.00 64.12 93 GLN A C 1
ATOM 727 O O . GLN A 1 93 ? 25.255 -5.783 -15.836 1.00 64.12 93 GLN A O 1
ATOM 732 N N . GLY A 1 94 ? 24.393 -4.574 -17.527 1.00 64.50 94 GLY A N 1
ATOM 733 C CA . GLY A 1 94 ? 24.474 -3.290 -16.824 1.00 64.50 94 GLY A CA 1
ATOM 734 C C . GLY A 1 94 ? 23.600 -3.246 -15.567 1.00 64.50 94 GLY A C 1
ATOM 735 O O . GLY A 1 94 ? 24.038 -2.778 -14.521 1.00 64.50 94 GLY A O 1
ATOM 736 N N . PHE A 1 95 ? 22.386 -3.798 -15.636 1.00 60.97 95 PHE A N 1
ATOM 737 C CA . PHE A 1 95 ? 21.495 -3.892 -14.477 1.00 60.97 95 PHE A CA 1
ATOM 738 C C . PHE A 1 95 ? 22.015 -4.860 -13.399 1.00 60.97 95 PHE A C 1
ATOM 740 O O . PHE A 1 95 ? 21.969 -4.537 -12.217 1.00 60.97 95 PHE A O 1
ATOM 747 N N . ALA A 1 96 ? 22.545 -6.023 -13.787 1.00 58.72 96 ALA A N 1
ATOM 748 C CA . ALA A 1 96 ? 23.124 -6.994 -12.858 1.00 58.72 96 ALA A CA 1
ATOM 749 C C . ALA A 1 96 ? 24.392 -6.460 -12.170 1.00 58.72 96 ALA A C 1
ATOM 751 O O . ALA A 1 96 ? 24.585 -6.708 -10.982 1.00 58.72 96 ALA A O 1
ATOM 752 N N . ALA A 1 97 ? 25.217 -5.691 -12.889 1.00 57.41 97 ALA A N 1
ATOM 753 C CA . ALA A 1 97 ? 26.367 -4.999 -12.312 1.00 57.41 97 ALA A CA 1
ATOM 754 C C . ALA A 1 97 ? 25.931 -3.939 -11.285 1.00 57.41 97 ALA A C 1
ATOM 756 O O . ALA A 1 97 ? 26.456 -3.917 -10.177 1.00 57.41 97 ALA A O 1
ATOM 757 N N . ALA A 1 98 ? 24.899 -3.148 -11.599 1.00 53.97 98 ALA A N 1
ATOM 758 C CA . ALA A 1 98 ? 24.373 -2.120 -10.697 1.00 53.97 98 ALA A CA 1
ATOM 759 C C . ALA A 1 98 ? 23.725 -2.677 -9.411 1.00 53.97 98 ALA A C 1
ATOM 761 O O . ALA A 1 98 ? 23.635 -1.964 -8.416 1.00 53.97 98 ALA A O 1
ATOM 762 N N . ILE A 1 99 ? 23.267 -3.934 -9.415 1.00 57.28 99 ILE A N 1
ATOM 763 C CA . ILE A 1 99 ? 22.728 -4.604 -8.217 1.00 57.28 99 ILE A CA 1
ATOM 764 C C . ILE A 1 99 ? 23.846 -5.145 -7.314 1.00 57.28 99 ILE A C 1
ATOM 766 O O . ILE A 1 99 ? 23.637 -5.257 -6.114 1.00 57.28 99 ILE A O 1
ATOM 770 N N . HIS A 1 100 ? 25.016 -5.482 -7.862 1.00 47.72 100 HIS A N 1
ATOM 771 C CA . HIS A 1 100 ? 26.139 -6.029 -7.092 1.00 47.72 100 HIS A CA 1
ATOM 772 C C . HIS A 1 100 ? 27.030 -4.962 -6.429 1.00 47.72 100 HIS A C 1
ATOM 774 O O . HIS A 1 100 ? 27.840 -5.312 -5.574 1.00 47.72 100 HIS A O 1
ATOM 780 N N . GLU A 1 101 ? 26.896 -3.688 -6.808 1.00 48.31 101 GLU A N 1
ATOM 781 C CA . GLU A 1 101 ? 27.630 -2.557 -6.211 1.00 48.31 101 GLU A CA 1
ATOM 782 C C . GLU A 1 101 ? 26.924 -1.910 -4.997 1.00 48.31 101 GLU A C 1
ATOM 784 O O . GLU A 1 101 ? 27.422 -0.922 -4.453 1.00 48.31 101 GLU A O 1
ATOM 789 N N . HIS A 1 102 ? 25.802 -2.470 -4.534 1.00 41.56 102 HIS A N 1
ATOM 790 C CA . HIS A 1 102 ? 25.064 -2.034 -3.340 1.00 41.56 102 HIS A CA 1
ATOM 791 C C . HIS A 1 102 ? 24.772 -3.202 -2.396 1.00 41.56 102 HIS A C 1
ATOM 793 O O . HIS A 1 102 ? 24.696 -2.937 -1.174 1.00 41.56 102 HIS A O 1
#

Radius of gyration: 20.0 Å; chains: 1; bounding box: 44×37×44 Å

Organism: NCBI:txid73025